Protein AF-A0A4V3M4S8-F1 (afdb_monomer)

Sequence (88 aa):
MDVPSDGDELRDTLARYNPVLHPTVMIRTEVVRHAGGYRRAFTYAEDYDLWLRLSETGKLANMDARLVKLRSHPGQISRVKEDQQKAA

Solvent-accessible surface area (backbone atoms only — not comparable to full-atom values): 5858 Å² total; per-residue (Å²): 134,91,61,62,41,50,46,67,60,35,52,62,42,52,76,77,47,80,73,72,62,72,97,74,70,82,78,62,68,69,61,42,58,75,68,62,51,69,49,82,92,31,86,91,42,30,64,52,58,39,52,56,61,44,55,76,79,47,90,58,71,46,72,96,62,93,84,75,88,81,88,85,63,80,88,38,62,74,67,73,41,40,70,65,65,74,74,108

pLDDT: mean 90.51, std 6.59, range [58.78, 96.81]

Mean predicted aligned error: 4.17 Å

Foldseek 3Di:
DDAAQDFVRCLVVLVPDHRDDVVPDDDDPVLCVVLVHFDPVCVPCSVSVSVNSSSVPHTDGDDPDDPDDDDDDCPDPCNVCVVVVVVD

Secondary structure (DSSP, 8-state):
-----SHHHHHHHHTTS----GGG----HHHHHHTTS--GGGTTTHHHHHHHHHHHHS-----SS--------TT-HHHHTHHHHH--

Structure (mmCIF, N/CA/C/O backbone):
data_AF-A0A4V3M4S8-F1
#
_entry.id   AF-A0A4V3M4S8-F1
#
loop_
_atom_site.group_PDB
_atom_site.id
_atom_site.type_symbol
_atom_site.label_atom_id
_atom_site.label_alt_id
_atom_site.label_comp_id
_atom_site.label_asym_id
_atom_site.label_entity_id
_atom_site.label_seq_id
_atom_site.pdbx_PDB_ins_code
_atom_site.Cartn_x
_atom_site.Cartn_y
_atom_site.Cartn_z
_atom_site.occupancy
_atom_site.B_iso_or_equiv
_atom_site.auth_seq_id
_atom_site.auth_comp_id
_atom_site.auth_asym_id
_atom_site.auth_atom_id
_atom_site.pdbx_PDB_model_num
ATOM 1 N N . MET A 1 1 ? -0.998 -8.695 -11.993 1.00 72.06 1 MET A N 1
ATOM 2 C CA . MET A 1 1 ?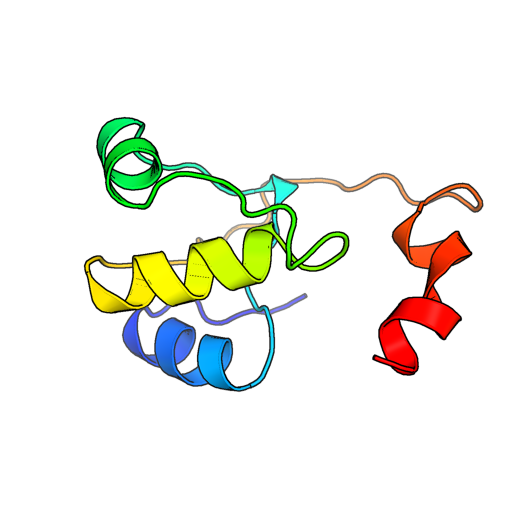 -0.748 -9.483 -10.782 1.00 72.06 1 MET A CA 1
ATOM 3 C C . MET A 1 1 ? -2.088 -9.885 -10.239 1.00 72.06 1 MET A C 1
ATOM 5 O O . MET A 1 1 ? -2.998 -9.063 -10.306 1.00 72.06 1 MET A O 1
ATOM 9 N N . ASP A 1 2 ? -2.186 -11.121 -9.785 1.00 84.62 2 ASP A N 1
ATOM 10 C CA . ASP A 1 2 ? -3.354 -11.600 -9.063 1.00 84.62 2 ASP A CA 1
ATOM 11 C C . ASP A 1 2 ? -3.026 -11.442 -7.576 1.00 84.62 2 ASP A C 1
ATOM 13 O O . ASP A 1 2 ? -1.910 -11.748 -7.148 1.00 84.62 2 ASP A O 1
ATOM 17 N N . VAL A 1 3 ? -3.939 -10.825 -6.835 1.00 89.62 3 VAL A N 1
ATOM 18 C CA . VAL A 1 3 ? -3.762 -10.458 -5.426 1.00 89.62 3 VAL A CA 1
ATOM 19 C C . VAL A 1 3 ? -5.037 -10.811 -4.664 1.00 89.62 3 VAL A C 1
ATOM 21 O O . VAL A 1 3 ? -6.111 -10.762 -5.269 1.00 89.62 3 VAL A O 1
ATOM 24 N N . PRO A 1 4 ? -4.952 -11.138 -3.364 1.00 91.69 4 PRO A N 1
ATOM 25 C CA . PRO A 1 4 ? -6.132 -11.443 -2.565 1.00 91.69 4 PRO A CA 1
ATOM 26 C C . PRO A 1 4 ? -7.121 -10.279 -2.558 1.00 91.69 4 PRO A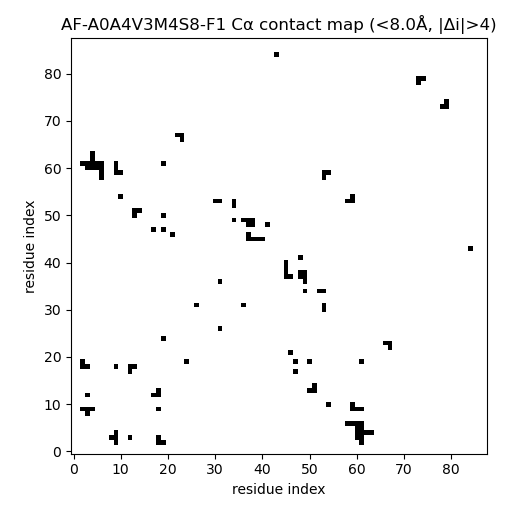 C 1
ATOM 28 O O . PRO A 1 4 ? -6.726 -9.127 -2.346 1.00 91.69 4 PRO A O 1
ATOM 31 N N . SER A 1 5 ? -8.398 -10.582 -2.789 1.00 90.19 5 SER A N 1
ATOM 32 C CA . SER A 1 5 ? -9.513 -9.636 -2.661 1.00 90.19 5 SER A CA 1
ATOM 33 C C . SER A 1 5 ? -10.205 -9.725 -1.302 1.00 90.19 5 SER A C 1
ATOM 35 O O . SER A 1 5 ? -10.823 -8.752 -0.871 1.00 90.19 5 SER A O 1
ATOM 37 N N . ASP A 1 6 ? -10.102 -10.877 -0.633 1.00 88.44 6 ASP A N 1
ATOM 38 C CA . ASP A 1 6 ? -10.623 -11.073 0.716 1.00 88.44 6 ASP A CA 1
ATOM 39 C C . ASP A 1 6 ? -9.800 -10.292 1.750 1.00 88.44 6 ASP A C 1
ATOM 41 O O . ASP A 1 6 ? -8.575 -10.211 1.657 1.00 88.44 6 ASP A O 1
ATOM 45 N N . GLY A 1 7 ? -10.480 -9.690 2.726 1.00 84.06 7 GLY A N 1
ATOM 46 C CA . GLY A 1 7 ? -9.844 -8.802 3.697 1.00 84.06 7 GLY A CA 1
ATOM 47 C C . GLY A 1 7 ? -8.938 -9.517 4.701 1.00 84.06 7 GLY A C 1
ATOM 48 O O . GLY A 1 7 ? -7.905 -8.958 5.077 1.00 84.06 7 GLY A O 1
ATOM 49 N N . ASP A 1 8 ? -9.288 -10.738 5.108 1.00 86.81 8 ASP A N 1
ATOM 50 C CA . ASP A 1 8 ? -8.499 -11.501 6.077 1.00 86.81 8 ASP A CA 1
ATOM 51 C C . ASP A 1 8 ? -7.259 -12.087 5.389 1.00 86.81 8 ASP A C 1
ATOM 53 O O . ASP A 1 8 ? -6.137 -11.920 5.876 1.00 86.81 8 ASP A O 1
ATOM 57 N N . GLU A 1 9 ? -7.430 -12.649 4.189 1.00 90.62 9 GLU A N 1
ATOM 58 C CA . GLU A 1 9 ? -6.307 -13.123 3.369 1.00 90.62 9 GLU A CA 1
ATOM 59 C C . GLU A 1 9 ? -5.354 -11.977 2.987 1.00 90.62 9 GLU A C 1
ATOM 61 O O . GLU A 1 9 ? -4.127 -12.129 3.006 1.00 90.62 9 GLU A O 1
ATOM 66 N N . LEU A 1 10 ? -5.900 -10.796 2.680 1.00 92.06 10 LEU A N 1
ATOM 67 C CA . LEU A 1 10 ? -5.114 -9.602 2.390 1.00 92.06 10 LEU A CA 1
ATOM 68 C C . LEU A 1 10 ? -4.262 -9.172 3.589 1.00 92.06 10 LEU A C 1
ATOM 70 O O . LEU A 1 10 ? -3.104 -8.791 3.404 1.00 92.06 10 LEU A O 1
ATOM 74 N N . ARG A 1 11 ? -4.805 -9.244 4.807 1.00 90.25 11 ARG A N 1
ATOM 75 C CA . ARG A 1 11 ? -4.080 -8.903 6.037 1.00 90.25 11 ARG A CA 1
ATOM 76 C C . ARG A 1 11 ? -2.933 -9.876 6.309 1.00 90.25 11 ARG A C 1
ATOM 78 O O . ARG A 1 11 ? -1.820 -9.433 6.590 1.00 90.25 11 ARG A O 1
ATOM 85 N N . ASP A 1 12 ? -3.175 -11.174 6.158 1.00 91.50 12 ASP A N 1
ATOM 86 C CA . ASP A 1 12 ? -2.135 -12.198 6.309 1.00 91.50 12 ASP A CA 1
ATOM 87 C C . ASP A 1 12 ? -1.038 -12.058 5.245 1.00 91.50 12 ASP A C 1
ATOM 89 O O . ASP A 1 12 ? 0.154 -12.232 5.518 1.00 91.50 12 ASP A O 1
ATOM 93 N N . THR A 1 13 ? -1.432 -11.693 4.026 1.00 94.00 13 THR A N 1
ATOM 94 C CA . THR A 1 13 ? -0.511 -11.461 2.909 1.00 94.00 13 THR A CA 1
ATOM 95 C C . THR A 1 13 ? 0.327 -10.203 3.120 1.00 94.00 13 THR A C 1
ATOM 97 O O . THR A 1 13 ? 1.535 -10.228 2.873 1.00 94.00 13 THR A O 1
ATOM 100 N N . LEU A 1 14 ? -0.281 -9.131 3.643 1.00 94.19 14 LEU A N 1
ATOM 101 C CA . LEU A 1 14 ? 0.401 -7.889 4.016 1.00 94.19 14 LEU A CA 1
ATOM 102 C C . LEU A 1 14 ? 1.531 -8.118 5.022 1.00 94.19 14 LEU A C 1
ATOM 104 O O . LEU A 1 14 ? 2.481 -7.350 5.019 1.00 94.19 14 LEU A O 1
ATOM 108 N N . ALA A 1 15 ? 1.493 -9.164 5.848 1.00 89.88 15 ALA A N 1
ATOM 109 C CA . ALA A 1 15 ? 2.600 -9.483 6.752 1.00 89.88 15 ALA A CA 1
ATOM 110 C C . ALA A 1 15 ? 3.843 -10.055 6.034 1.00 89.88 15 ALA A C 1
ATOM 112 O O . ALA A 1 15 ? 4.911 -10.140 6.638 1.00 89.88 15 ALA A O 1
ATOM 113 N N . ARG A 1 16 ? 3.715 -10.478 4.767 1.00 91.56 16 ARG A N 1
ATOM 114 C CA . ARG A 1 16 ? 4.772 -11.165 3.999 1.00 91.56 16 ARG A CA 1
ATOM 115 C C . ARG A 1 16 ? 5.324 -10.326 2.852 1.00 91.56 16 ARG A C 1
ATOM 117 O O . ARG A 1 16 ? 6.519 -10.378 2.581 1.00 91.56 16 ARG A O 1
ATOM 124 N N . TYR A 1 17 ? 4.455 -9.612 2.144 1.00 92.00 17 TYR A N 1
ATOM 125 C CA . TYR A 1 17 ? 4.819 -8.683 1.073 1.00 92.00 17 TYR A CA 1
ATOM 126 C C . TYR A 1 17 ? 3.722 -7.627 0.908 1.00 92.00 17 TYR A C 1
ATOM 128 O O . TYR A 1 17 ? 2.711 -7.676 1.600 1.00 92.00 17 TYR A O 1
ATOM 136 N N . ASN A 1 18 ? 3.898 -6.668 -0.005 1.00 93.56 18 ASN A N 1
ATOM 137 C CA . ASN A 1 18 ? 2.878 -5.663 -0.308 1.00 93.56 18 ASN A CA 1
ATOM 138 C C . ASN A 1 18 ? 1.957 -6.123 -1.469 1.00 93.56 18 ASN A C 1
ATOM 140 O O . ASN A 1 18 ? 2.347 -5.996 -2.632 1.00 93.56 18 ASN A O 1
ATOM 144 N N . PRO A 1 19 ? 0.746 -6.656 -1.200 1.00 94.44 19 PRO A N 1
ATOM 145 C CA . PRO A 1 19 ? -0.241 -7.020 -2.222 1.00 94.44 19 PRO A CA 1
ATOM 146 C C . PRO A 1 19 ? -1.088 -5.834 -2.711 1.00 94.44 19 PRO A C 1
ATOM 148 O O . PRO A 1 19 ? -1.967 -6.025 -3.552 1.00 94.44 19 PRO A O 1
ATOM 151 N N . VAL A 1 20 ? -0.881 -4.622 -2.184 1.00 94.50 20 VAL A N 1
ATOM 152 C CA . VAL A 1 20 ? -1.675 -3.441 -2.538 1.00 94.50 20 VAL A CA 1
ATOM 153 C C . VAL A 1 20 ? -0.998 -2.687 -3.677 1.00 94.50 20 VAL A C 1
ATOM 155 O O . VAL A 1 20 ? 0.113 -2.171 -3.556 1.00 94.50 20 VAL A O 1
ATOM 158 N N . LEU A 1 21 ? -1.697 -2.572 -4.803 1.00 92.69 21 LEU A N 1
ATOM 159 C CA . LEU A 1 21 ? -1.225 -1.804 -5.951 1.00 92.69 21 LEU A CA 1
ATOM 160 C C . LEU A 1 21 ? -1.485 -0.312 -5.710 1.00 92.69 21 LEU A C 1
ATOM 162 O O . LEU A 1 21 ? -2.577 0.182 -5.963 1.00 92.69 21 LEU A O 1
ATOM 166 N N . HIS A 1 22 ? -0.465 0.431 -5.275 1.00 93.19 22 HIS A N 1
ATOM 167 C CA . HIS A 1 22 ? -0.570 1.860 -4.942 1.00 93.19 22 HIS A CA 1
ATOM 168 C C . HIS A 1 22 ? -1.423 2.730 -5.897 1.00 93.19 22 HIS A C 1
ATOM 170 O O . HIS A 1 22 ? -2.286 3.463 -5.412 1.00 93.19 22 HIS A O 1
ATOM 176 N N . PRO A 1 23 ? -1.268 2.669 -7.241 1.00 92.62 23 PRO A N 1
ATOM 177 C CA . PRO A 1 23 ? -2.041 3.527 -8.146 1.00 92.62 23 PRO A CA 1
ATOM 178 C C . PRO A 1 23 ? -3.541 3.193 -8.214 1.00 92.62 23 PRO A C 1
ATOM 180 O O . PRO A 1 23 ? -4.278 3.901 -8.896 1.00 92.62 23 PRO A O 1
ATOM 183 N N . THR A 1 24 ? -3.999 2.119 -7.564 1.00 94.31 24 THR A N 1
ATOM 184 C CA . THR A 1 24 ? -5.409 1.702 -7.542 1.00 94.31 24 THR A CA 1
ATOM 185 C C . THR A 1 24 ? -6.107 2.020 -6.220 1.00 94.31 24 THR A C 1
ATOM 187 O O . THR A 1 24 ? -7.274 1.667 -6.057 1.00 94.31 24 THR A O 1
ATOM 190 N N . VAL A 1 25 ? -5.420 2.639 -5.256 1.00 95.69 25 VAL A N 1
ATOM 191 C CA . VAL A 1 25 ? -5.958 2.822 -3.904 1.00 95.69 25 VAL A CA 1
ATOM 192 C C . VAL A 1 25 ? -6.903 4.019 -3.832 1.00 95.69 25 VAL A C 1
ATOM 194 O O . VAL A 1 25 ? -6.557 5.139 -4.202 1.00 95.69 25 VAL A O 1
ATOM 197 N N . MET A 1 26 ? -8.081 3.787 -3.256 1.00 95.88 26 MET A N 1
ATOM 198 C CA . MET A 1 26 ? -8.936 4.832 -2.702 1.00 95.88 26 MET A CA 1
ATOM 199 C C . MET A 1 26 ? -9.025 4.650 -1.194 1.00 95.88 26 MET A C 1
ATOM 201 O O . MET A 1 26 ? -9.176 3.534 -0.702 1.00 95.88 26 MET A O 1
ATOM 205 N N . ILE A 1 27 ? -8.953 5.752 -0.455 1.00 95.75 27 ILE A N 1
ATOM 206 C CA . ILE A 1 27 ? -8.907 5.717 1.002 1.00 95.75 27 ILE A CA 1
ATOM 207 C C . ILE A 1 27 ? -9.662 6.896 1.611 1.00 95.75 27 ILE A C 1
ATOM 209 O O . ILE A 1 27 ? -9.665 8.003 1.072 1.00 95.75 27 ILE A O 1
ATOM 213 N N . ARG A 1 28 ? -10.311 6.665 2.758 1.00 96.06 28 ARG A N 1
ATOM 214 C CA . ARG A 1 28 ? -10.979 7.727 3.516 1.00 96.06 28 ARG A CA 1
ATOM 215 C C . ARG A 1 28 ? -9.944 8.688 4.096 1.00 96.06 28 ARG A C 1
ATOM 217 O O . ARG A 1 28 ? -9.028 8.274 4.803 1.00 96.06 28 ARG A O 1
ATOM 224 N N . THR A 1 29 ? -10.137 9.982 3.861 1.00 96.25 29 THR A N 1
ATOM 225 C CA . THR A 1 29 ? -9.225 11.038 4.325 1.00 96.25 29 THR A CA 1
ATOM 226 C C . THR A 1 29 ? -8.995 11.011 5.837 1.00 96.25 29 THR A C 1
ATOM 228 O O . THR A 1 29 ? -7.867 11.183 6.292 1.00 96.25 29 THR A O 1
ATOM 231 N N . GLU A 1 30 ? -10.051 10.795 6.623 1.00 96.62 30 GLU A N 1
ATOM 232 C CA . GLU A 1 30 ? -9.975 10.762 8.091 1.00 96.62 30 GLU A CA 1
ATOM 233 C C . GLU A 1 30 ? -9.071 9.635 8.610 1.00 96.62 30 GLU A C 1
ATOM 235 O O . GLU A 1 30 ? -8.285 9.854 9.527 1.00 96.62 30 GLU A O 1
ATOM 240 N N . VAL A 1 31 ? -9.108 8.471 7.954 1.00 95.75 31 VAL A N 1
ATOM 241 C CA . VAL A 1 31 ? -8.333 7.280 8.318 1.00 95.75 31 VAL A CA 1
ATOM 242 C C . VAL A 1 31 ? -6.837 7.528 8.105 1.00 95.75 31 VAL A C 1
ATOM 244 O O . VAL A 1 31 ? -6.035 7.281 9.002 1.00 95.75 31 VAL A O 1
ATOM 247 N N . VAL A 1 32 ? -6.453 8.112 6.962 1.00 95.75 32 VAL A N 1
ATOM 248 C CA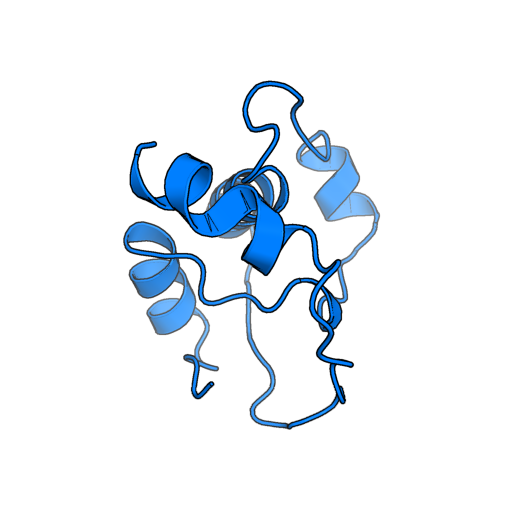 . VAL A 1 32 ? -5.045 8.470 6.685 1.00 95.75 32 VAL A CA 1
ATOM 249 C C . VAL A 1 32 ? -4.532 9.513 7.672 1.00 95.75 32 VAL A C 1
ATOM 251 O O . VAL A 1 32 ? -3.407 9.404 8.163 1.00 95.75 32 VAL A O 1
ATOM 254 N N . ARG A 1 33 ? -5.351 10.532 7.964 1.00 95.81 33 ARG A N 1
ATOM 255 C CA . ARG A 1 33 ? -4.986 11.601 8.902 1.00 95.81 33 ARG A CA 1
ATOM 256 C C . ARG A 1 33 ? -4.792 11.062 10.313 1.00 95.81 33 ARG A C 1
ATOM 258 O O . ARG A 1 33 ? -3.807 11.419 10.949 1.00 95.81 33 ARG A O 1
ATOM 265 N N . HIS A 1 34 ? -5.679 10.184 10.771 1.00 95.62 34 HIS A N 1
ATOM 266 C CA . HIS A 1 34 ? -5.562 9.558 12.085 1.00 95.62 34 HIS A CA 1
ATOM 267 C C . HIS A 1 34 ? -4.314 8.670 12.190 1.00 95.62 34 HIS A C 1
ATOM 269 O O . HIS A 1 34 ? -3.633 8.676 13.210 1.00 95.62 34 HIS A O 1
ATOM 275 N N . ALA A 1 35 ? -3.952 7.980 11.106 1.00 95.69 35 ALA A N 1
ATOM 276 C CA . ALA A 1 35 ? -2.740 7.167 11.039 1.00 95.69 35 ALA A CA 1
ATOM 277 C C . ALA A 1 35 ? -1.438 7.990 10.901 1.00 95.69 35 ALA A C 1
ATOM 279 O O . ALA A 1 35 ? -0.349 7.417 10.924 1.00 95.69 35 ALA A O 1
ATOM 280 N N . GLY A 1 36 ? -1.513 9.315 10.732 1.00 95.62 36 GLY A N 1
ATOM 281 C CA . GLY A 1 36 ? -0.340 10.184 10.585 1.00 95.62 36 GLY A CA 1
ATOM 282 C C . GLY A 1 36 ? 0.304 10.189 9.191 1.00 95.62 36 GLY A C 1
ATOM 283 O O . GLY A 1 36 ? 1.412 10.697 9.043 1.00 95.62 36 GLY A O 1
ATOM 284 N N . GLY A 1 37 ? -0.374 9.657 8.166 1.00 95.56 37 GLY A N 1
ATOM 285 C CA . GLY A 1 37 ? 0.092 9.690 6.772 1.00 95.56 37 GLY A CA 1
ATOM 286 C C . GLY A 1 37 ? 1.368 8.882 6.497 1.00 95.56 37 GLY A C 1
ATOM 287 O O . GLY A 1 37 ? 1.625 7.869 7.149 1.00 95.56 37 GLY A O 1
ATOM 288 N N . TYR A 1 38 ? 2.142 9.310 5.494 1.00 96.25 38 TYR A N 1
ATOM 289 C CA . TYR A 1 38 ? 3.405 8.677 5.094 1.00 96.25 38 TYR A CA 1
ATOM 290 C C . TYR A 1 38 ? 4.561 9.062 6.020 1.00 96.25 38 TYR A C 1
ATOM 292 O O . TYR A 1 38 ? 4.724 10.230 6.385 1.00 96.25 38 TYR A O 1
ATOM 300 N N . ARG A 1 39 ? 5.409 8.086 6.360 1.00 95.25 39 ARG A N 1
ATOM 301 C CA . ARG A 1 39 ? 6.566 8.280 7.241 1.00 95.25 39 ARG A CA 1
ATOM 302 C C . ARG A 1 39 ? 7.867 8.287 6.450 1.00 95.25 39 ARG A C 1
ATOM 304 O O . ARG A 1 39 ? 8.207 7.319 5.783 1.00 95.25 39 ARG A O 1
ATOM 311 N N . ARG A 1 40 ? 8.671 9.336 6.644 1.00 92.38 40 ARG A N 1
ATOM 312 C CA . ARG A 1 40 ? 9.989 9.497 5.998 1.00 92.38 40 ARG A CA 1
ATOM 313 C C . ARG A 1 40 ? 11.017 8.422 6.367 1.00 92.38 40 ARG A C 1
ATOM 315 O O . ARG A 1 40 ? 12.035 8.323 5.699 1.00 92.38 40 ARG A O 1
ATOM 322 N N . ALA A 1 41 ? 10.780 7.650 7.428 1.00 92.56 41 ALA A N 1
ATOM 323 C CA . ALA A 1 41 ? 11.646 6.535 7.807 1.00 92.56 41 ALA A CA 1
ATOM 324 C C . ALA A 1 41 ? 11.634 5.392 6.771 1.00 92.56 41 ALA A C 1
ATOM 326 O O . ALA A 1 41 ? 12.564 4.595 6.752 1.00 92.56 41 ALA A O 1
ATOM 327 N N . PHE A 1 42 ? 10.622 5.339 5.896 1.00 89.88 42 PHE A N 1
ATOM 328 C CA . PHE A 1 42 ? 10.406 4.260 4.932 1.00 89.88 42 PHE A CA 1
ATOM 329 C C . PHE A 1 42 ? 10.468 4.755 3.479 1.00 89.88 42 PHE A C 1
ATOM 331 O O . PHE A 1 42 ? 9.607 4.400 2.699 1.00 89.88 42 PHE A O 1
ATOM 338 N N . THR A 1 43 ? 11.464 5.559 3.094 1.00 83.56 43 THR A N 1
ATOM 339 C CA . THR A 1 43 ? 11.610 6.266 1.787 1.00 83.56 43 THR A CA 1
ATOM 340 C C . THR A 1 43 ? 11.329 5.474 0.484 1.00 83.56 43 THR A C 1
ATOM 342 O O . THR A 1 43 ? 11.230 6.072 -0.584 1.00 83.56 43 THR A O 1
ATOM 345 N N . TYR A 1 44 ? 11.266 4.140 0.523 1.00 84.94 44 TYR A N 1
ATOM 346 C CA . TYR A 1 44 ? 10.930 3.293 -0.636 1.00 84.94 44 TYR A CA 1
ATOM 347 C C . TYR A 1 44 ? 9.758 2.334 -0.384 1.00 84.94 44 TYR A C 1
ATOM 349 O O . TYR A 1 44 ? 9.475 1.474 -1.214 1.00 84.94 44 TYR A O 1
ATOM 357 N N . ALA A 1 45 ? 9.117 2.456 0.773 1.00 90.50 45 ALA A N 1
ATOM 358 C CA . ALA A 1 45 ? 8.068 1.582 1.276 1.00 90.50 45 ALA A CA 1
ATOM 359 C C . ALA A 1 45 ? 7.069 2.364 2.152 1.00 90.50 45 ALA A C 1
ATOM 361 O O . ALA A 1 45 ? 6.454 1.793 3.055 1.00 90.50 45 ALA A O 1
ATOM 362 N N . GLU A 1 46 ? 6.923 3.680 1.936 1.00 94.56 46 GLU A N 1
ATOM 363 C CA . GLU A 1 46 ? 6.037 4.518 2.751 1.00 94.56 46 GLU A CA 1
ATOM 364 C C . GLU A 1 46 ? 4.584 4.060 2.657 1.00 94.56 46 GLU A C 1
ATOM 366 O O . GLU A 1 46 ? 3.824 4.166 3.621 1.00 94.56 46 GLU A O 1
ATOM 371 N N . ASP A 1 47 ? 4.194 3.574 1.482 1.00 94.94 47 ASP A N 1
ATOM 372 C CA . ASP A 1 47 ? 2.869 3.039 1.234 1.00 94.94 47 ASP A CA 1
ATOM 373 C C . ASP A 1 47 ? 2.647 1.731 1.985 1.00 94.94 47 ASP A C 1
ATOM 375 O O . ASP A 1 47 ? 1.628 1.581 2.651 1.00 94.94 47 ASP A O 1
ATOM 379 N N . TYR A 1 48 ? 3.625 0.830 1.961 1.00 95.56 48 TYR A N 1
ATOM 380 C CA . TYR A 1 48 ? 3.546 -0.436 2.667 1.00 95.56 48 TYR A CA 1
ATOM 381 C C . TYR A 1 48 ? 3.476 -0.247 4.190 1.00 95.56 48 TYR A C 1
ATOM 383 O O . TYR A 1 48 ? 2.605 -0.838 4.829 1.00 95.56 48 TYR A O 1
ATOM 391 N N . ASP A 1 49 ? 4.300 0.642 4.763 1.00 96.25 49 ASP A N 1
ATOM 392 C CA . ASP A 1 49 ? 4.185 1.051 6.177 1.00 96.25 49 ASP A CA 1
ATOM 393 C C . ASP A 1 49 ? 2.782 1.588 6.495 1.00 96.25 49 ASP A C 1
ATOM 395 O O . ASP A 1 49 ? 2.199 1.254 7.530 1.00 96.25 49 ASP A O 1
ATOM 399 N N . LEU A 1 50 ? 2.208 2.402 5.604 1.00 96.81 50 LEU A N 1
ATOM 400 C CA . LEU A 1 50 ? 0.853 2.905 5.791 1.00 96.81 50 LEU A CA 1
ATOM 401 C C . LEU A 1 50 ? -0.182 1.771 5.759 1.00 96.81 50 LEU A C 1
ATOM 403 O O . LEU A 1 50 ? -1.031 1.722 6.648 1.00 96.81 50 LEU A O 1
ATOM 407 N N . TRP A 1 51 ? -0.114 0.841 4.804 1.00 96.69 51 TRP A N 1
ATOM 408 C CA . TRP A 1 51 ? -1.055 -0.285 4.720 1.00 96.69 51 TRP A CA 1
ATOM 409 C C . TRP A 1 51 ? -1.005 -1.174 5.959 1.00 96.69 51 TRP A C 1
ATOM 411 O O . TRP A 1 51 ? -2.060 -1.526 6.484 1.00 96.69 51 TRP A O 1
ATOM 421 N N . LEU A 1 52 ? 0.193 -1.461 6.477 1.00 95.69 52 LEU A N 1
ATOM 422 C CA . LEU A 1 52 ? 0.371 -2.231 7.709 1.00 95.69 52 LEU A CA 1
ATOM 423 C C . LEU A 1 52 ? -0.357 -1.569 8.884 1.00 95.69 52 LEU A C 1
ATOM 425 O O . LEU A 1 52 ? -1.213 -2.195 9.506 1.00 95.69 52 LEU A O 1
ATOM 429 N N . ARG A 1 53 ? -0.126 -0.274 9.118 1.00 95.62 53 ARG A N 1
ATOM 430 C CA . ARG A 1 53 ? -0.773 0.467 10.218 1.00 95.62 53 ARG A CA 1
ATOM 431 C C . ARG A 1 53 ? -2.284 0.591 10.058 1.00 95.62 53 ARG A C 1
ATOM 433 O O . ARG A 1 53 ? -3.030 0.564 11.034 1.00 95.62 53 ARG A O 1
ATOM 440 N N . LEU A 1 54 ? -2.759 0.734 8.825 1.00 95.44 54 LEU A N 1
ATOM 441 C CA . LEU A 1 54 ? -4.193 0.788 8.553 1.00 95.44 54 LEU A CA 1
ATOM 442 C C . LEU A 1 54 ? -4.871 -0.575 8.724 1.00 95.44 54 LEU A C 1
ATOM 444 O O . LEU A 1 54 ? -6.022 -0.618 9.151 1.00 95.44 54 LEU A O 1
ATOM 448 N N . SER A 1 55 ? -4.156 -1.672 8.461 1.00 94.00 55 SER A N 1
ATOM 449 C CA . SER A 1 55 ? -4.65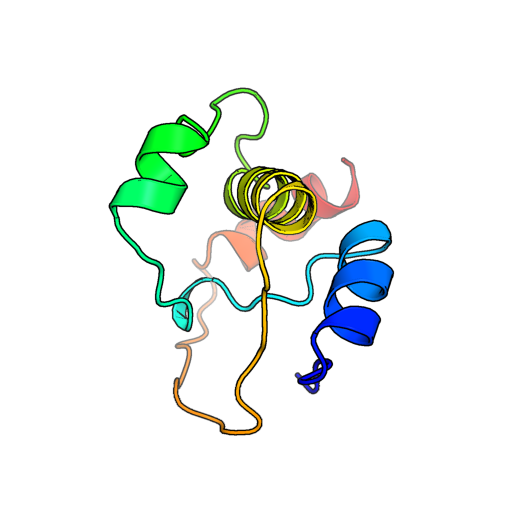0 -3.041 8.676 1.00 94.00 55 SER A CA 1
ATOM 450 C C . SER A 1 55 ? -4.839 -3.397 10.158 1.00 94.00 55 SER A C 1
ATOM 452 O O . SER A 1 55 ? -5.562 -4.337 10.482 1.00 94.00 55 SER A O 1
ATOM 454 N N . GLU A 1 56 ? -4.204 -2.655 11.072 1.00 92.31 56 GLU A N 1
ATOM 455 C CA . GLU A 1 56 ? -4.346 -2.852 12.521 1.00 92.31 56 GLU A CA 1
ATOM 456 C C . GLU A 1 56 ? -5.651 -2.269 13.074 1.00 92.31 56 GLU A C 1
ATOM 458 O O . GLU A 1 56 ? -6.147 -2.723 14.102 1.00 92.31 56 GLU A O 1
ATOM 463 N N . THR A 1 57 ? -6.208 -1.255 12.407 1.00 89.81 57 THR A N 1
ATOM 464 C CA . THR A 1 57 ? -7.329 -0.452 12.927 1.00 89.81 57 THR A CA 1
ATOM 465 C C . THR A 1 57 ? -8.551 -0.436 12.012 1.00 89.81 57 THR A C 1
ATOM 467 O O . THR A 1 57 ? -9.632 -0.022 12.433 1.00 89.81 57 THR A O 1
ATOM 470 N N . GLY A 1 58 ? -8.415 -0.899 10.769 1.00 89.75 58 GLY A N 1
ATOM 471 C CA . GLY A 1 58 ? -9.467 -0.869 9.763 1.00 89.75 58 GLY A CA 1
ATOM 472 C C . GLY A 1 58 ? -9.436 -2.067 8.822 1.00 89.75 58 GLY A C 1
ATOM 473 O O . GLY A 1 58 ? -8.580 -2.944 8.901 1.00 89.75 58 GLY A O 1
ATOM 474 N N . LYS A 1 59 ? -10.412 -2.096 7.911 1.00 91.88 59 LYS A N 1
ATOM 475 C CA . LYS A 1 59 ? -10.520 -3.124 6.873 1.00 91.88 59 LYS A CA 1
ATOM 476 C C . LYS A 1 59 ? -9.871 -2.642 5.583 1.00 91.88 59 LYS A C 1
ATOM 478 O O . LYS A 1 59 ? -10.112 -1.515 5.149 1.00 91.88 59 LYS A O 1
ATOM 483 N N . LEU A 1 60 ? -9.108 -3.528 4.961 1.00 93.88 60 LEU A N 1
ATOM 484 C CA . LEU A 1 60 ? -8.540 -3.363 3.629 1.00 93.88 60 LEU A CA 1
ATOM 485 C C . LEU A 1 60 ? -9.180 -4.407 2.711 1.00 93.88 60 LEU A C 1
ATOM 487 O O . LEU A 1 60 ? -9.524 -5.494 3.164 1.00 93.88 60 LEU A O 1
ATOM 491 N N . ALA A 1 61 ? -9.345 -4.075 1.435 1.00 94.12 61 ALA A N 1
ATOM 492 C CA . ALA A 1 61 ? -9.812 -5.011 0.419 1.00 94.12 61 ALA A CA 1
ATOM 493 C C . ALA A 1 61 ? -9.277 -4.586 -0.950 1.00 94.12 61 ALA A C 1
ATOM 495 O O . ALA A 1 61 ? -9.240 -3.390 -1.254 1.00 94.12 61 ALA A O 1
ATOM 496 N N . ASN A 1 62 ? -8.911 -5.560 -1.782 1.00 95.25 62 ASN A N 1
ATOM 497 C CA . ASN A 1 62 ? -8.678 -5.321 -3.203 1.00 95.25 62 ASN A CA 1
ATOM 498 C C . ASN A 1 62 ? -9.953 -5.633 -3.989 1.00 95.25 62 ASN A C 1
ATOM 500 O O . ASN A 1 62 ? -10.693 -6.559 -3.668 1.00 95.25 62 ASN A O 1
ATOM 504 N N . MET A 1 63 ? -10.197 -4.872 -5.053 1.00 92.75 63 MET A N 1
ATOM 505 C CA . MET A 1 63 ? -11.250 -5.204 -6.009 1.00 92.75 63 MET A CA 1
ATOM 506 C C . MET A 1 63 ? -10.754 -6.286 -6.968 1.00 92.75 63 MET A C 1
ATOM 508 O O . MET A 1 63 ? -9.678 -6.133 -7.549 1.00 92.75 63 MET A O 1
ATOM 512 N N . ASP A 1 64 ? -11.566 -7.318 -7.207 1.00 92.12 64 ASP A N 1
ATOM 513 C CA . ASP A 1 64 ? -11.338 -8.307 -8.272 1.00 92.12 64 ASP A CA 1
ATOM 514 C C . ASP A 1 64 ? -11.691 -7.716 -9.652 1.00 92.12 64 ASP A C 1
ATOM 516 O O . ASP A 1 64 ? -12.610 -8.131 -10.356 1.00 92.12 64 ASP A O 1
ATOM 520 N N . ALA A 1 65 ? -11.016 -6.617 -9.994 1.00 91.50 65 ALA A N 1
ATOM 521 C CA . ALA A 1 65 ? -11.214 -5.880 -11.229 1.00 91.50 65 ALA A CA 1
ATOM 522 C C . ALA A 1 65 ? -9.920 -5.185 -11.662 1.00 91.50 65 ALA A C 1
ATOM 524 O O . ALA A 1 65 ? -9.243 -4.502 -10.890 1.00 91.50 65 ALA A O 1
ATOM 525 N N . ARG A 1 66 ? -9.590 -5.296 -12.952 1.00 91.25 66 ARG A N 1
ATOM 526 C CA . ARG A 1 66 ? -8.431 -4.616 -13.549 1.00 91.25 66 ARG A CA 1
ATOM 527 C C . ARG A 1 66 ? -8.819 -3.194 -13.957 1.00 91.25 66 ARG A C 1
ATOM 529 O O . ARG A 1 66 ? -9.303 -2.979 -15.064 1.00 91.25 66 ARG A O 1
ATOM 536 N N . LEU A 1 67 ? -8.598 -2.229 -13.063 1.00 93.19 67 LEU A N 1
ATOM 537 C CA . LEU A 1 67 ? -9.057 -0.838 -13.229 1.00 93.19 67 LEU A CA 1
ATOM 538 C C . LEU A 1 67 ? -7.992 0.140 -13.752 1.00 93.19 67 LEU A C 1
ATOM 540 O O . LEU A 1 67 ? -8.311 1.277 -14.088 1.00 93.19 67 LEU A O 1
ATOM 544 N N . VAL A 1 68 ? -6.727 -0.279 -13.837 1.00 92.44 68 VAL A N 1
ATOM 545 C CA . VAL A 1 68 ? -5.607 0.591 -14.230 1.00 92.44 68 VAL A CA 1
ATOM 546 C C . VAL A 1 68 ? -4.738 -0.078 -15.292 1.00 92.44 68 VAL A C 1
ATOM 548 O O . VAL A 1 68 ? -4.440 -1.270 -15.222 1.00 92.44 68 VAL A O 1
ATOM 551 N N . LYS A 1 69 ? -4.278 0.721 -16.262 1.00 92.19 69 LYS A N 1
ATOM 552 C CA . LYS A 1 69 ? -3.184 0.372 -17.176 1.00 92.19 69 LYS A CA 1
ATOM 553 C C . LYS A 1 69 ? -1.941 1.160 -16.774 1.00 92.19 69 LYS A C 1
ATOM 555 O O . LYS A 1 69 ? -1.911 2.380 -16.909 1.00 92.19 69 LYS A O 1
ATOM 560 N N .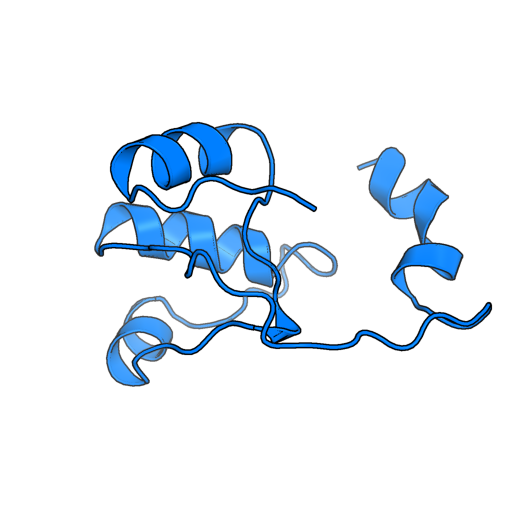 LEU A 1 70 ? -0.915 0.466 -16.288 1.00 89.94 70 LEU A N 1
ATOM 561 C CA . LEU A 1 70 ? 0.349 1.092 -15.907 1.00 89.94 70 LEU A CA 1
ATOM 562 C C . LEU A 1 70 ? 1.279 1.185 -17.123 1.00 89.94 70 LEU A C 1
ATOM 564 O O . LEU A 1 70 ? 1.566 0.180 -17.773 1.00 89.94 70 LEU A O 1
ATOM 568 N N . ARG A 1 71 ? 1.781 2.386 -17.426 1.00 91.38 71 ARG A N 1
ATOM 569 C CA . ARG A 1 71 ? 2.809 2.567 -18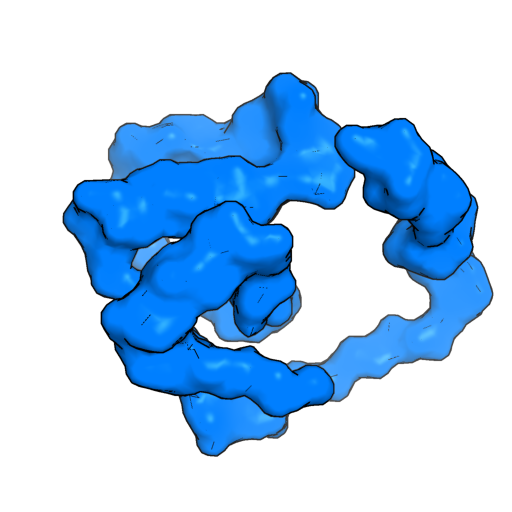.460 1.00 91.38 71 ARG A CA 1
ATOM 570 C C . ARG A 1 71 ? 4.117 1.961 -17.971 1.00 91.38 71 ARG A C 1
ATOM 572 O O . ARG A 1 71 ? 4.546 2.292 -16.874 1.00 91.38 71 ARG A O 1
ATOM 579 N N . SER A 1 72 ? 4.779 1.154 -18.799 1.00 89.69 72 SER A N 1
ATOM 580 C CA . SER A 1 72 ? 6.128 0.663 -18.514 1.00 89.69 72 SER A CA 1
ATOM 581 C C . SER A 1 72 ? 7.172 1.337 -19.402 1.00 89.69 72 SER A C 1
ATOM 583 O O . SER A 1 72 ? 6.964 1.460 -20.608 1.00 89.69 72 SER A O 1
ATOM 585 N N . HIS A 1 73 ? 8.2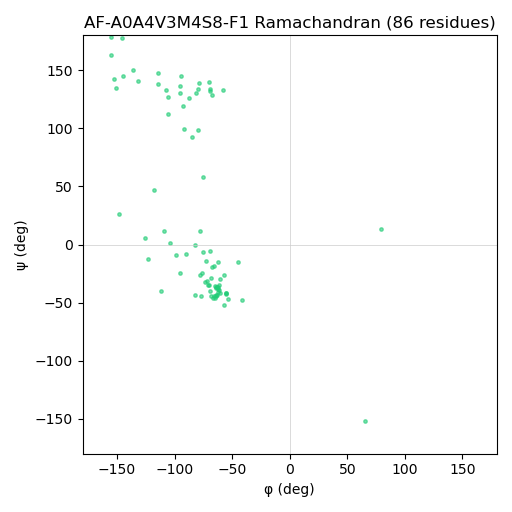82 1.801 -18.820 1.00 92.38 73 HIS A N 1
ATOM 586 C CA . HIS A 1 73 ? 9.395 2.414 -19.560 1.00 92.38 73 HIS A CA 1
ATOM 587 C C . HIS A 1 73 ? 10.730 2.287 -18.797 1.00 92.38 73 HIS A C 1
ATOM 589 O O . HIS A 1 73 ? 10.711 1.989 -17.604 1.00 92.38 73 HIS A O 1
ATOM 595 N N . PRO A 1 74 ? 11.897 2.474 -19.446 1.00 91.06 74 PRO A N 1
ATOM 596 C CA . PRO A 1 74 ? 13.203 2.262 -18.803 1.00 91.06 74 PRO A CA 1
ATOM 597 C C . PRO A 1 74 ? 13.474 3.189 -17.610 1.00 91.06 74 PRO A C 1
ATOM 599 O O . PRO A 1 74 ? 14.021 2.756 -16.609 1.00 91.06 74 PRO A O 1
ATOM 602 N N . GLY A 1 75 ? 13.032 4.448 -17.684 1.00 90.00 75 GLY A N 1
ATOM 603 C CA . GLY A 1 75 ? 13.220 5.436 -16.612 1.00 90.00 75 GLY A CA 1
ATOM 604 C C . GLY A 1 75 ? 12.282 5.313 -15.402 1.00 90.00 75 GLY A C 1
ATOM 605 O O . GLY A 1 75 ? 12.186 6.262 -14.631 1.00 90.00 75 GLY A O 1
ATOM 606 N N . GLN A 1 76 ? 11.5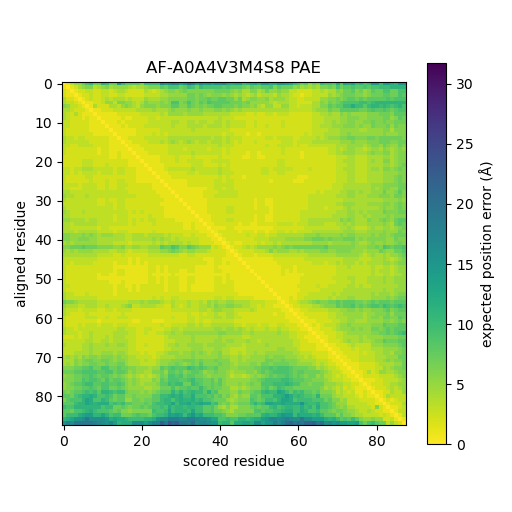26 4.222 -15.249 1.00 88.62 76 GLN A N 1
ATOM 607 C CA . GLN A 1 76 ? 10.691 4.043 -14.057 1.00 88.62 76 GLN A CA 1
ATOM 608 C C . GLN A 1 76 ? 11.562 3.812 -12.827 1.00 88.62 76 GLN A C 1
ATOM 610 O O . GLN A 1 76 ? 12.454 2.969 -12.860 1.00 88.62 76 GLN A O 1
ATOM 615 N N . ILE A 1 77 ? 11.260 4.500 -11.724 1.00 84.25 77 ILE A N 1
ATOM 616 C CA . ILE A 1 77 ? 12.031 4.389 -10.478 1.00 84.25 77 ILE A CA 1
ATOM 617 C C . ILE A 1 77 ? 12.128 2.941 -9.995 1.00 84.25 77 ILE A C 1
ATOM 619 O O . ILE A 1 77 ? 13.217 2.514 -9.639 1.00 84.25 77 ILE A O 1
ATOM 623 N N . SER A 1 78 ? 11.048 2.160 -10.071 1.00 80.19 78 SER A N 1
ATOM 624 C CA . SER A 1 78 ? 11.060 0.738 -9.698 1.00 80.19 78 SER A CA 1
ATOM 625 C C . SER A 1 78 ? 12.031 -0.113 -10.524 1.00 80.19 78 SER A C 1
ATOM 627 O O . SER A 1 78 ? 12.567 -1.082 -10.007 1.00 80.19 78 SER A O 1
ATOM 629 N N . ARG A 1 79 ? 12.300 0.258 -11.783 1.00 83.38 79 ARG A N 1
ATOM 630 C CA . ARG A 1 79 ? 13.314 -0.396 -12.629 1.00 83.38 79 ARG A CA 1
ATOM 631 C C . ARG A 1 79 ? 14.715 0.129 -12.347 1.00 83.38 79 ARG A C 1
ATOM 633 O O . ARG A 1 79 ? 15.657 -0.640 -12.249 1.00 83.38 79 ARG A O 1
ATOM 640 N N . VAL A 1 80 ? 14.856 1.444 -12.201 1.00 87.69 80 VAL A N 1
ATOM 641 C CA . VAL A 1 80 ? 16.154 2.097 -11.960 1.00 87.69 80 VAL A CA 1
ATOM 642 C C . VAL A 1 80 ? 16.714 1.758 -10.571 1.00 87.69 80 VAL A C 1
ATOM 644 O O . VAL A 1 80 ? 17.925 1.772 -10.374 1.00 87.69 80 VAL A O 1
ATOM 647 N N . LYS A 1 81 ? 15.844 1.479 -9.595 1.00 83.88 81 LYS A N 1
ATOM 648 C CA . LYS A 1 81 ? 16.193 1.230 -8.189 1.00 83.88 81 LYS A CA 1
ATOM 649 C C . LYS A 1 81 ? 16.027 -0.226 -7.757 1.00 83.88 81 LYS A C 1
ATOM 651 O O . LYS A 1 81 ? 16.106 -0.496 -6.564 1.00 83.88 81 LYS A O 1
ATOM 656 N N . GLU A 1 82 ? 15.827 -1.148 -8.696 1.00 83.00 82 GLU A N 1
ATOM 657 C CA . GLU A 1 82 ? 15.532 -2.556 -8.406 1.00 83.00 82 GLU A CA 1
ATOM 658 C C . GLU A 1 82 ? 16.575 -3.199 -7.474 1.00 83.00 82 GLU A C 1
ATOM 660 O O . GLU A 1 82 ? 16.211 -3.793 -6.461 1.00 83.00 82 GLU A O 1
ATOM 665 N N . ASP A 1 83 ? 17.868 -3.003 -7.749 1.00 83.12 83 ASP A N 1
ATOM 666 C CA . ASP A 1 83 ? 18.953 -3.565 -6.929 1.00 83.12 83 ASP A CA 1
ATOM 667 C C . ASP A 1 83 ? 18.954 -3.015 -5.496 1.00 83.12 83 ASP A C 1
ATOM 669 O O . ASP A 1 83 ? 19.213 -3.746 -4.544 1.00 83.12 83 ASP A O 1
ATOM 673 N N . GLN A 1 84 ? 18.618 -1.732 -5.324 1.00 80.25 84 GLN A N 1
ATOM 674 C CA . GLN A 1 84 ? 18.533 -1.098 -4.003 1.00 80.25 84 GLN A CA 1
ATOM 675 C C . GLN A 1 84 ? 17.329 -1.618 -3.212 1.00 80.25 84 GLN A C 1
ATOM 677 O O . GLN A 1 84 ? 17.420 -1.754 -1.998 1.00 80.25 84 GLN A O 1
ATOM 682 N N . GLN A 1 85 ? 16.221 -1.925 -3.893 1.00 75.31 85 GLN A N 1
ATOM 683 C CA . GLN A 1 85 ? 15.013 -2.480 -3.275 1.00 75.31 85 GLN A CA 1
ATOM 684 C C . GLN A 1 85 ? 15.181 -3.951 -2.884 1.00 75.31 85 GLN A C 1
ATOM 686 O O . GLN A 1 85 ? 14.597 -4.378 -1.899 1.00 75.31 85 GLN A O 1
ATOM 691 N N . LYS A 1 86 ? 15.981 -4.720 -3.634 1.00 74.50 86 LYS A N 1
ATOM 692 C CA . LYS A 1 86 ? 16.292 -6.126 -3.320 1.00 74.50 86 LYS A CA 1
ATOM 693 C C . LYS A 1 86 ? 17.300 -6.295 -2.181 1.00 74.50 86 LYS A C 1
ATOM 695 O O . LYS A 1 86 ? 17.355 -7.366 -1.588 1.00 74.50 86 LYS A O 1
ATOM 700 N N . ALA A 1 87 ? 18.136 -5.287 -1.936 1.00 68.94 87 ALA A N 1
ATOM 701 C CA . ALA A 1 87 ? 19.185 -5.324 -0.917 1.00 68.94 87 ALA A CA 1
ATOM 702 C C . ALA A 1 87 ? 18.733 -4.822 0.470 1.00 68.94 87 ALA A C 1
ATOM 704 O O . ALA A 1 87 ? 19.515 -4.917 1.417 1.00 68.94 87 ALA A O 1
ATOM 705 N N . ALA A 1 88 ? 17.526 -4.256 0.569 1.00 58.78 88 ALA A N 1
ATOM 706 C CA . ALA A 1 88 ? 16.897 -3.782 1.804 1.00 58.78 88 ALA A CA 1
ATOM 707 C C . ALA A 1 88 ? 15.998 -4.867 2.411 1.00 58.78 88 ALA A C 1
ATOM 709 O O . ALA A 1 88 ? 15.932 -4.918 3.659 1.00 58.78 88 ALA A O 1
#

Radius of gyration: 13.88 Å; Cα contacts (8 Å, |Δ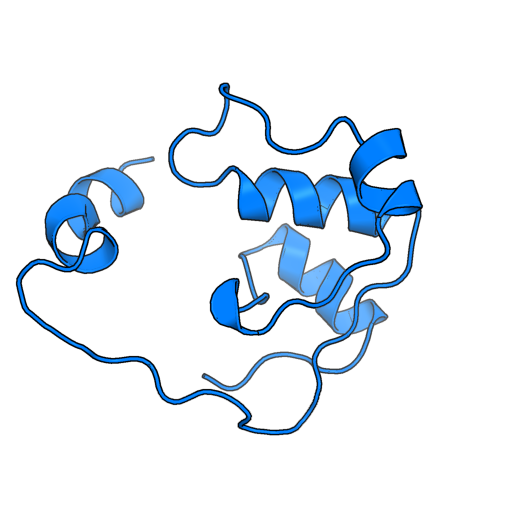i|>4): 67; chains: 1; bounding box: 30×25×32 Å